Protein AF-A0A522DWA9-F1 (afdb_monomer)

Mean predicted aligned error: 6.72 Å

Secondary structure (DSSP, 8-state):
----S-TTPPPHHHHHHHHHTT-S-----SSHHHHHHHHHHHHHTSTT------S-HHHHHHHHHHHHHTT--

Structure (mmCIF, N/CA/C/O backbone):
data_AF-A0A522DWA9-F1
#
_entry.id   AF-A0A522DWA9-F1
#
loop_
_atom_site.group_PDB
_atom_site.id
_atom_site.type_symbol
_atom_site.label_atom_id
_atom_site.label_alt_id
_atom_site.label_comp_id
_atom_site.label_asym_id
_atom_site.label_entity_id
_atom_site.label_seq_id
_atom_site.pdbx_PDB_ins_code
_atom_site.Cartn_x
_atom_site.Cartn_y
_atom_site.Cartn_z
_atom_site.occupancy
_atom_site.B_iso_or_equiv
_atom_site.auth_seq_id
_atom_site.auth_comp_id
_atom_site.auth_asym_id
_atom_site.auth_atom_id
_atom_site.pdbx_PDB_model_num
ATOM 1 N N . MET A 1 1 ? 3.092 7.579 -3.893 1.00 68.69 1 MET A N 1
ATOM 2 C CA . MET A 1 1 ? 3.606 6.875 -5.073 1.00 68.69 1 MET A CA 1
ATOM 3 C C . MET A 1 1 ? 4.831 6.113 -4.655 1.00 68.69 1 MET A C 1
ATOM 5 O O . MET A 1 1 ? 5.651 6.654 -3.929 1.00 68.69 1 MET A O 1
ATOM 9 N N . THR A 1 2 ? 4.899 4.861 -5.076 1.00 66.81 2 THR A N 1
ATOM 10 C CA . THR A 1 2 ? 5.998 3.942 -4.789 1.00 66.81 2 THR A CA 1
ATOM 11 C C . THR A 1 2 ? 6.341 3.195 -6.065 1.00 66.81 2 THR A C 1
ATOM 13 O O . THR A 1 2 ? 5.550 3.174 -7.015 1.00 66.81 2 THR A O 1
ATOM 16 N N . GLN A 1 3 ? 7.518 2.581 -6.097 1.00 67.25 3 GLN A N 1
ATOM 17 C CA . GLN A 1 3 ? 7.975 1.793 -7.233 1.00 67.25 3 GLN A CA 1
ATOM 18 C C . GLN A 1 3 ? 8.035 0.313 -6.853 1.00 67.25 3 GLN A C 1
ATOM 20 O O . GLN A 1 3 ? 8.615 -0.050 -5.835 1.00 67.25 3 GLN A O 1
ATOM 25 N N . SER A 1 4 ? 7.442 -0.550 -7.681 1.00 64.44 4 SER A N 1
ATOM 26 C CA . SER A 1 4 ? 7.592 -2.001 -7.518 1.00 64.44 4 SER A CA 1
ATOM 27 C C . SER A 1 4 ? 9.004 -2.431 -7.927 1.00 64.44 4 SER A C 1
ATOM 29 O O . SER A 1 4 ? 9.562 -1.890 -8.882 1.00 64.44 4 SER A O 1
ATOM 31 N N . GLN A 1 5 ? 9.550 -3.457 -7.270 1.00 67.06 5 GLN A N 1
ATOM 32 C CA . GLN A 1 5 ? 10.890 -3.997 -7.556 1.00 67.06 5 GLN A CA 1
ATOM 33 C C . GLN A 1 5 ? 10.985 -4.807 -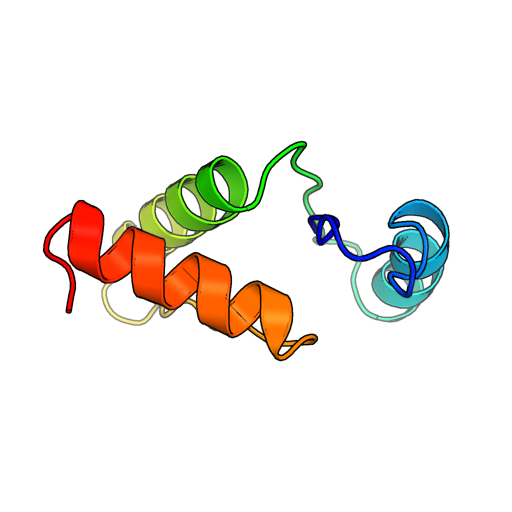8.868 1.00 67.06 5 GLN A C 1
ATOM 35 O O . GLN A 1 5 ? 12.004 -5.427 -9.160 1.00 67.06 5 GLN A O 1
ATOM 40 N N . SER A 1 6 ? 9.921 -4.838 -9.670 1.00 65.38 6 SER A N 1
ATOM 41 C CA . SER A 1 6 ? 9.893 -5.532 -10.959 1.00 65.38 6 SER A CA 1
ATOM 42 C C . SER A 1 6 ? 10.767 -4.832 -12.003 1.00 65.38 6 SER A C 1
ATOM 44 O O . SER A 1 6 ? 10.632 -3.633 -12.224 1.00 65.38 6 SER A O 1
ATOM 46 N N . GLU A 1 7 ? 11.554 -5.594 -12.768 1.00 62.38 7 GLU A N 1
ATOM 47 C CA . GLU A 1 7 ? 12.317 -5.077 -13.922 1.00 62.38 7 GLU A CA 1
ATOM 48 C C . GLU A 1 7 ? 11.429 -4.480 -15.030 1.00 62.38 7 GLU A C 1
ATOM 50 O O . GLU A 1 7 ? 11.902 -3.741 -15.888 1.00 62.38 7 GLU A O 1
ATOM 55 N N . ARG A 1 8 ? 10.127 -4.795 -15.028 1.00 69.12 8 ARG A N 1
ATOM 56 C CA . ARG A 1 8 ? 9.140 -4.229 -15.963 1.00 69.12 8 ARG A CA 1
ATOM 57 C C . ARG A 1 8 ? 8.437 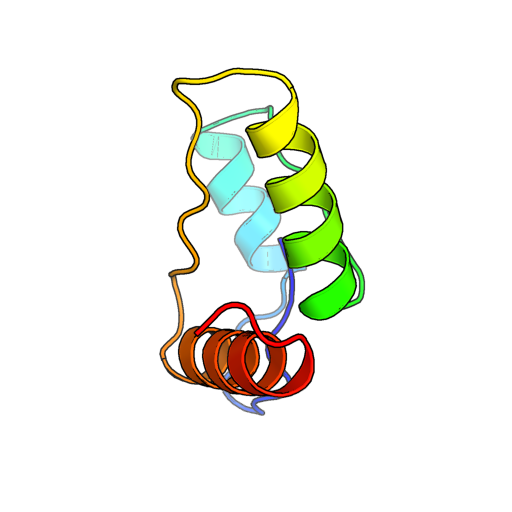-2.983 -15.417 1.00 69.12 8 ARG A C 1
ATOM 59 O O . ARG A 1 8 ? 7.515 -2.492 -16.065 1.00 69.12 8 ARG A O 1
ATOM 66 N N . ALA A 1 9 ? 8.793 -2.519 -14.218 1.00 66.88 9 ALA A N 1
ATOM 67 C CA . ALA A 1 9 ? 8.177 -1.342 -13.624 1.00 66.88 9 ALA A CA 1
ATOM 68 C C . ALA A 1 9 ? 8.562 -0.080 -14.406 1.00 66.88 9 ALA A C 1
ATOM 70 O O . ALA A 1 9 ? 9.724 0.134 -14.750 1.00 66.88 9 ALA A O 1
ATOM 71 N N . VAL A 1 10 ? 7.573 0.773 -14.667 1.00 70.06 10 VAL A N 1
ATOM 72 C CA . VAL A 1 10 ? 7.827 2.132 -15.150 1.00 70.06 10 VAL A CA 1
ATOM 73 C C . VAL A 1 10 ? 8.480 2.920 -14.002 1.00 70.06 10 VAL A C 1
ATOM 75 O O . VAL A 1 10 ? 7.997 2.807 -12.872 1.00 70.06 10 VAL A O 1
ATOM 78 N N . PRO A 1 11 ? 9.554 3.698 -14.252 1.00 69.19 11 PRO A N 1
ATOM 79 C CA . PRO A 1 11 ? 10.159 4.553 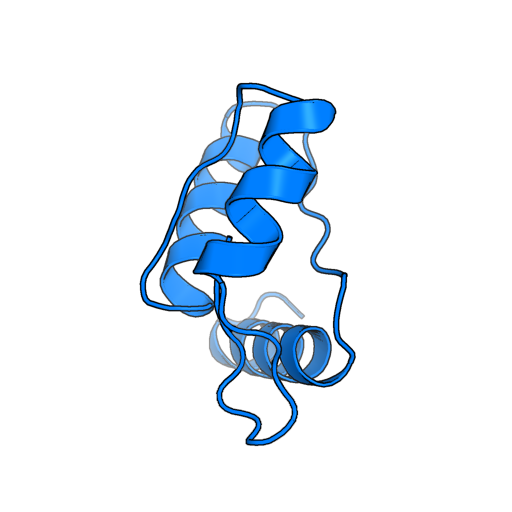-13.232 1.00 69.19 11 PRO A CA 1
ATOM 80 C C . PRO A 1 11 ? 9.122 5.482 -12.597 1.00 69.19 11 PRO A C 1
ATOM 82 O O . PRO A 1 11 ? 8.297 6.055 -13.316 1.00 69.19 11 PRO A O 1
ATOM 85 N N . HIS A 1 12 ? 9.163 5.644 -11.270 1.00 66.38 12 HIS A N 1
ATOM 86 C CA . HIS A 1 12 ? 8.172 6.455 -10.552 1.00 66.38 12 HIS A CA 1
ATOM 87 C C . HIS A 1 12 ? 8.133 7.909 -11.051 1.00 66.38 12 HIS A C 1
ATOM 89 O O . HIS A 1 12 ? 7.054 8.481 -11.152 1.00 66.38 12 HIS A O 1
ATOM 95 N N . GLU A 1 13 ? 9.276 8.457 -11.465 1.00 66.88 13 GLU A N 1
ATOM 96 C CA . GLU A 1 13 ? 9.445 9.806 -12.024 1.00 66.88 13 GLU A CA 1
ATOM 97 C C . GLU A 1 13 ? 8.488 10.085 -13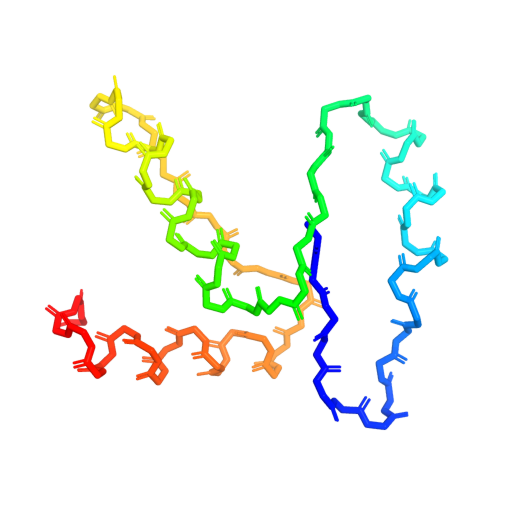.200 1.00 66.88 13 GLU A C 1
ATOM 99 O O . GLU A 1 13 ? 7.827 11.120 -13.243 1.00 66.88 13 GLU A O 1
ATOM 104 N N . ASN A 1 14 ? 8.326 9.119 -14.112 1.00 70.31 14 ASN A N 1
ATOM 105 C CA . ASN A 1 14 ? 7.442 9.257 -15.276 1.00 70.31 14 ASN A CA 1
ATOM 106 C C . ASN A 1 14 ? 5.954 9.198 -14.895 1.00 70.31 14 ASN A C 1
ATOM 108 O O . ASN A 1 14 ? 5.099 9.719 -15.609 1.00 70.31 14 ASN A O 1
ATOM 112 N N . LEU A 1 15 ? 5.621 8.543 -13.781 1.00 70.12 15 LEU A N 1
ATOM 113 C CA . LEU A 1 15 ? 4.258 8.526 -13.253 1.00 70.12 15 LEU A CA 1
ATOM 114 C C . LEU A 1 15 ? 3.919 9.835 -12.524 1.00 70.12 15 LEU A C 1
ATOM 116 O O . LEU A 1 15 ? 2.749 10.210 -12.501 1.00 70.12 15 LEU A O 1
ATOM 120 N N . VAL A 1 16 ? 4.905 10.536 -11.953 1.00 73.00 16 VAL A N 1
ATOM 121 C CA . VAL A 1 16 ? 4.675 11.786 -11.207 1.00 73.00 16 VAL A CA 1
ATOM 122 C C . VAL A 1 16 ? 4.120 12.868 -12.130 1.00 73.00 16 VAL A C 1
ATOM 124 O O . VAL A 1 16 ? 3.186 13.570 -11.748 1.00 73.00 16 VAL A O 1
ATOM 127 N N . GLU A 1 17 ? 4.632 12.973 -13.359 1.00 75.56 17 GLU A N 1
ATOM 128 C CA . GLU A 1 17 ? 4.110 13.921 -14.353 1.00 75.56 17 GLU A CA 1
ATOM 129 C C . GLU A 1 17 ? 2.635 13.647 -14.677 1.00 75.56 17 GLU A C 1
ATOM 131 O O . GLU A 1 17 ? 1.816 14.559 -14.615 1.00 75.56 17 GLU A O 1
ATOM 136 N N . LEU A 1 18 ? 2.272 12.381 -14.909 1.00 79.12 18 LEU A N 1
ATOM 137 C CA . LEU A 1 18 ? 0.889 11.977 -15.185 1.00 79.12 18 LEU A CA 1
ATOM 138 C C . LEU A 1 18 ? -0.051 12.212 -13.994 1.00 79.12 18 LEU A C 1
ATOM 140 O O . LEU A 1 18 ? -1.206 12.587 -14.178 1.00 79.12 18 LEU A O 1
ATOM 144 N N . VAL A 1 19 ? 0.417 11.986 -12.765 1.00 81.12 19 VAL A N 1
ATOM 145 C CA . VAL A 1 19 ? -0.393 12.227 -11.562 1.00 81.12 19 VAL A CA 1
ATOM 146 C C . VAL A 1 19 ? -0.641 13.720 -11.364 1.00 81.12 19 VAL A C 1
ATOM 148 O O . VAL A 1 19 ? -1.776 14.100 -11.069 1.00 81.12 19 VAL A O 1
ATOM 151 N N . ARG A 1 20 ? 0.371 14.561 -11.611 1.00 80.88 20 ARG A N 1
ATOM 152 C CA . ARG A 1 20 ? 0.261 16.027 -11.525 1.00 80.88 20 ARG A CA 1
ATOM 153 C C . ARG A 1 20 ? -0.724 16.625 -12.526 1.00 80.88 20 ARG A C 1
ATOM 155 O O . ARG A 1 20 ? -1.271 17.689 -12.267 1.00 80.88 20 ARG A O 1
ATOM 162 N N . GLU A 1 21 ? -1.004 15.949 -13.639 1.00 85.38 21 GLU A N 1
ATOM 163 C CA . GLU A 1 21 ? -2.065 16.377 -14.563 1.00 85.38 21 GLU A CA 1
ATOM 164 C C . GLU A 1 21 ? -3.479 16.220 -13.973 1.00 85.38 21 GLU A C 1
ATOM 166 O O . GLU A 1 21 ? -4.414 16.883 -14.424 1.00 85.38 21 GLU A O 1
ATOM 171 N N . VAL A 1 22 ? -3.653 15.346 -12.976 1.00 84.75 22 VAL A N 1
ATOM 172 C CA . VAL A 1 22 ? -4.959 15.005 -12.388 1.00 84.75 22 VAL A CA 1
ATOM 173 C C . VAL A 1 22 ? -5.130 15.596 -10.988 1.00 84.75 22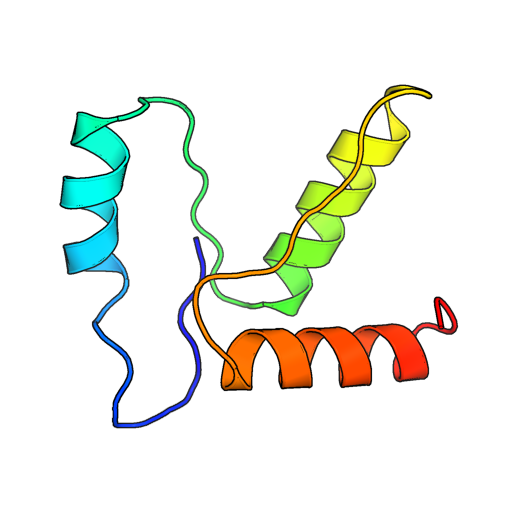 VAL A C 1
ATOM 175 O O . VAL A 1 22 ? -6.248 15.946 -10.605 1.00 84.75 22 VAL A O 1
ATOM 178 N N . THR A 1 23 ? -4.051 15.692 -10.210 1.00 83.12 23 THR A N 1
ATOM 179 C CA . THR A 1 23 ? -4.073 16.198 -8.835 1.00 83.12 23 THR A CA 1
ATOM 180 C C . THR A 1 23 ? -2.710 16.738 -8.407 1.00 83.12 23 THR A C 1
ATOM 182 O O . THR A 1 23 ? -1.676 16.144 -8.700 1.00 83.12 23 THR A O 1
ATOM 185 N N . ASP A 1 24 ? -2.715 17.826 -7.638 1.00 82.75 24 ASP A N 1
ATOM 186 C CA . ASP A 1 24 ? -1.522 18.334 -6.949 1.00 82.75 24 ASP A CA 1
ATOM 187 C C . ASP A 1 24 ? -1.278 17.624 -5.603 1.00 82.75 24 ASP A C 1
ATOM 189 O O . ASP A 1 24 ? -0.205 17.737 -5.010 1.00 82.75 24 ASP A O 1
ATOM 193 N N . GLU A 1 25 ? -2.267 16.876 -5.100 1.00 85.88 25 GLU A N 1
ATOM 194 C CA . GLU A 1 25 ? -2.147 16.106 -3.861 1.00 85.88 25 GLU A CA 1
ATOM 195 C C . GLU A 1 25 ? -1.562 14.718 -4.145 1.00 85.88 25 GLU A C 1
ATOM 197 O O . GLU A 1 25 ? -2.280 13.741 -4.372 1.00 85.88 25 GLU A O 1
ATOM 202 N N . SER A 1 26 ? -0.231 14.643 -4.129 1.00 87.00 26 SER A N 1
ATOM 203 C CA . SER A 1 26 ? 0.531 13.402 -4.263 1.00 87.00 26 SER A CA 1
ATOM 204 C C . SER A 1 26 ? 1.711 13.376 -3.295 1.00 87.00 26 SER A C 1
ATOM 206 O O . SER A 1 26 ? 2.408 14.376 -3.141 1.00 87.00 26 SER A O 1
ATOM 208 N N . PHE A 1 27 ? 1.971 12.214 -2.703 1.00 88.19 27 PHE A N 1
ATOM 209 C CA . PHE A 1 27 ? 3.130 11.961 -1.843 1.00 88.19 27 PHE A CA 1
ATOM 210 C C . PHE A 1 27 ? 4.007 10.890 -2.483 1.00 88.19 27 PHE A C 1
ATOM 212 O O . PHE A 1 27 ? 3.481 10.017 -3.174 1.00 88.19 27 PHE A O 1
ATOM 219 N N . GLU A 1 28 ? 5.314 10.924 -2.258 1.00 87.19 28 GLU A N 1
ATOM 220 C CA . GLU A 1 28 ? 6.286 9.948 -2.763 1.00 87.19 28 GLU A CA 1
ATOM 221 C 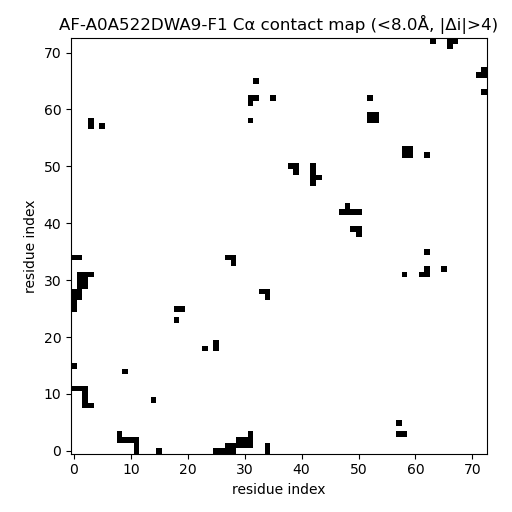C . GLU A 1 28 ? 6.932 9.236 -1.573 1.00 87.19 28 GLU A C 1
ATOM 223 O O . GLU A 1 28 ? 7.195 9.871 -0.555 1.00 87.19 28 GLU A O 1
ATOM 228 N N . PHE A 1 29 ? 7.136 7.924 -1.693 1.00 88.81 29 PHE A N 1
ATOM 229 C CA . PHE A 1 29 ? 7.746 7.105 -0.647 1.00 88.81 29 PHE A CA 1
ATOM 230 C C . PHE A 1 29 ? 8.745 6.131 -1.266 1.00 88.81 29 PHE A C 1
ATOM 232 O O . PHE A 1 29 ? 8.517 5.614 -2.367 1.00 88.81 29 PHE A O 1
ATOM 239 N N . ASP A 1 30 ? 9.806 5.832 -0.522 1.00 85.12 30 ASP A N 1
ATOM 240 C CA . ASP A 1 30 ? 10.897 4.972 -0.988 1.00 85.12 30 ASP A CA 1
ATOM 241 C C . ASP A 1 30 ? 10.521 3.482 -0.946 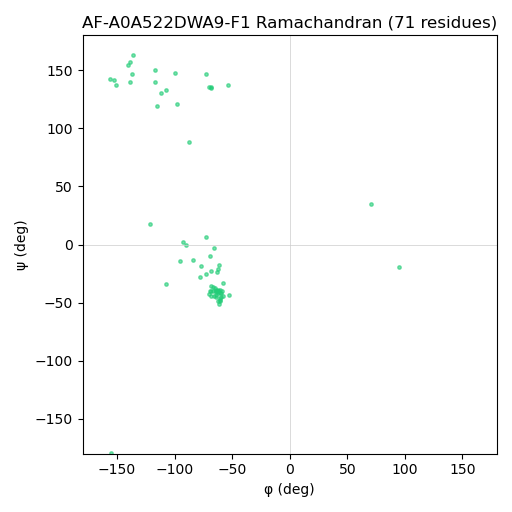1.00 85.12 30 ASP A C 1
ATOM 243 O O . ASP A 1 30 ? 11.146 2.652 -1.609 1.00 85.12 30 ASP A O 1
ATOM 247 N N . SER A 1 31 ? 9.479 3.123 -0.186 1.00 87.19 31 SER A N 1
ATOM 248 C CA . SER A 1 31 ? 9.016 1.741 -0.054 1.00 87.19 31 SER A CA 1
ATOM 249 C C . SER A 1 31 ? 7.493 1.608 -0.012 1.00 87.19 31 SER A C 1
ATOM 251 O O . SER A 1 31 ? 6.762 2.509 0.402 1.00 87.19 31 SER A O 1
ATOM 253 N N . VAL A 1 32 ? 7.005 0.434 -0.425 1.00 89.00 32 VAL A N 1
ATOM 254 C CA . VAL A 1 32 ? 5.581 0.063 -0.355 1.00 89.00 32 VAL A CA 1
ATOM 255 C C . VAL A 1 32 ? 5.085 0.039 1.089 1.00 89.00 32 VAL A C 1
ATOM 257 O O . VAL A 1 32 ? 3.975 0.493 1.357 1.00 89.00 32 VAL A O 1
ATOM 260 N N . GLN A 1 33 ? 5.915 -0.449 2.011 1.00 91.56 33 GLN A N 1
ATOM 261 C CA . GLN A 1 33 ? 5.582 -0.514 3.429 1.00 91.56 33 GLN A CA 1
ATOM 262 C C . GLN A 1 33 ? 5.329 0.882 4.010 1.00 91.56 33 GLN A C 1
ATOM 264 O O . GLN A 1 33 ? 4.261 1.115 4.572 1.00 91.56 33 GLN A O 1
ATOM 269 N N . GLU A 1 34 ? 6.252 1.822 3.794 1.00 93.12 34 GLU A N 1
ATOM 270 C CA . GLU A 1 34 ? 6.119 3.205 4.271 1.00 93.12 34 GLU A CA 1
ATOM 271 C C . GLU A 1 34 ? 4.844 3.872 3.731 1.00 93.12 34 GLU A C 1
ATOM 273 O O . GLU A 1 34 ? 4.076 4.467 4.487 1.00 93.12 34 GLU A O 1
ATOM 278 N N . ALA A 1 35 ? 4.555 3.697 2.438 1.00 93.88 35 ALA A N 1
ATOM 279 C CA . ALA A 1 35 ? 3.349 4.255 1.832 1.00 93.88 35 ALA A CA 1
ATOM 280 C C . ALA A 1 35 ? 2.050 3.674 2.412 1.00 93.88 35 ALA A C 1
ATOM 282 O O . ALA A 1 35 ? 1.066 4.398 2.568 1.00 93.88 35 ALA A O 1
ATOM 283 N N . ILE A 1 36 ? 2.015 2.369 2.707 1.00 94.19 36 ILE A N 1
ATOM 284 C CA . ILE A 1 36 ? 0.837 1.720 3.298 1.00 94.19 36 ILE A CA 1
ATOM 285 C C . ILE A 1 36 ? 0.650 2.173 4.747 1.00 94.19 36 ILE A C 1
ATOM 287 O O . ILE A 1 36 ? -0.481 2.454 5.150 1.00 94.19 36 ILE A O 1
ATOM 291 N N . GLU A 1 37 ? 1.725 2.266 5.526 1.00 94.12 37 GLU A N 1
ATOM 292 C CA . GLU A 1 37 ? 1.681 2.742 6.910 1.00 94.12 37 GLU A CA 1
ATOM 293 C C . GLU A 1 37 ? 1.165 4.185 6.992 1.00 94.12 37 GLU A C 1
ATOM 295 O O . GLU A 1 37 ? 0.216 4.452 7.741 1.00 94.12 37 GLU A O 1
ATOM 300 N N . ASP A 1 38 ? 1.704 5.090 6.170 1.00 95.69 38 ASP A N 1
ATOM 301 C CA . ASP A 1 38 ? 1.254 6.484 6.108 1.00 95.69 38 ASP A CA 1
ATOM 302 C C . ASP A 1 38 ? -0.215 6.587 5.664 1.00 95.69 38 ASP A C 1
ATOM 304 O O . ASP A 1 38 ? -1.043 7.192 6.355 1.00 95.69 38 ASP A O 1
ATOM 308 N N . ALA A 1 39 ? -0.595 5.895 4.584 1.00 94.75 39 ALA A N 1
ATOM 309 C CA . ALA A 1 39 ? -1.971 5.904 4.089 1.00 94.75 39 ALA A CA 1
ATOM 310 C C . ALA A 1 39 ? -2.970 5.354 5.122 1.00 94.75 39 ALA A C 1
ATOM 312 O O . ALA A 1 39 ? -4.076 5.888 5.275 1.00 94.75 39 ALA A O 1
ATOM 313 N N . ARG A 1 40 ? -2.601 4.300 5.863 1.00 93.38 40 ARG A N 1
ATOM 314 C CA . ARG A 1 40 ? -3.440 3.745 6.938 1.00 93.38 40 ARG A CA 1
ATOM 315 C C . ARG A 1 40 ? -3.535 4.700 8.123 1.00 93.38 40 ARG A C 1
ATOM 317 O O . ARG A 1 40 ? -4.633 4.869 8.656 1.00 93.38 40 ARG A O 1
ATOM 324 N N . SER A 1 41 ? -2.440 5.360 8.497 1.00 95.06 41 SER A N 1
ATOM 325 C CA . SER A 1 41 ? -2.437 6.410 9.523 1.00 95.06 41 SER A CA 1
ATOM 326 C C . SER A 1 41 ? -3.368 7.564 9.136 1.00 95.06 41 SER A C 1
ATOM 328 O O . SER A 1 41 ? -4.217 7.983 9.927 1.00 95.06 41 SER A O 1
ATOM 330 N N . TRP A 1 42 ? -3.308 8.023 7.884 1.00 95.00 42 TRP A N 1
ATOM 331 C CA . TRP A 1 42 ? -4.230 9.019 7.338 1.00 95.00 42 TRP A CA 1
ATOM 332 C C . TRP A 1 42 ? -5.695 8.559 7.364 1.00 95.00 42 TRP A C 1
ATOM 334 O O . TRP A 1 42 ? -6.594 9.337 7.719 1.00 95.00 42 TRP A O 1
ATOM 344 N N . ALA A 1 43 ? -5.955 7.296 7.017 1.00 95.50 43 ALA A N 1
ATOM 345 C CA . ALA A 1 43 ? -7.301 6.738 7.033 1.00 95.50 43 ALA A CA 1
ATOM 346 C C . ALA 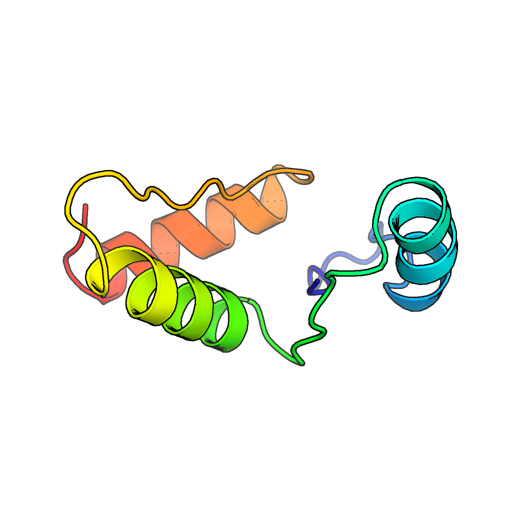A 1 43 ? -7.863 6.640 8.461 1.00 95.50 43 ALA A C 1
ATOM 348 O O . ALA A 1 43 ? -9.017 7.000 8.688 1.00 95.50 43 ALA A O 1
ATOM 349 N N . ALA A 1 44 ? -7.043 6.262 9.444 1.00 94.75 44 ALA A N 1
ATOM 350 C CA . ALA A 1 44 ? -7.452 6.142 10.845 1.00 94.75 44 ALA A CA 1
ATOM 351 C C . ALA A 1 44 ? -7.919 7.471 11.473 1.00 94.75 44 ALA A C 1
ATOM 353 O O . ALA A 1 44 ? -8.675 7.464 12.445 1.00 94.75 44 ALA A O 1
ATOM 354 N N . GLN A 1 45 ? -7.535 8.617 10.902 1.00 96.50 45 GLN A N 1
ATOM 355 C CA . GLN A 1 45 ? -7.960 9.940 11.373 1.00 96.50 45 GLN A CA 1
ATOM 356 C C . GLN A 1 45 ? -9.454 10.236 11.125 1.00 96.50 45 GLN A C 1
ATOM 358 O O . GLN A 1 45 ? -9.969 11.237 11.626 1.00 96.50 45 GLN A O 1
ATOM 363 N N . SER A 1 46 ? -10.178 9.412 10.353 1.00 95.44 46 SER A N 1
ATOM 364 C CA . SER A 1 46 ? -11.618 9.587 10.130 1.00 95.44 46 SER A CA 1
ATOM 365 C C . SER A 1 46 ? -12.335 8.265 9.857 1.00 95.44 46 SER A C 1
ATOM 367 O O . SER A 1 46 ? -11.906 7.461 9.039 1.00 95.44 46 SER A O 1
ATOM 369 N N . SER A 1 47 ? -13.511 8.076 10.459 1.00 88.06 47 SER A N 1
ATOM 370 C CA . SER A 1 47 ? -14.291 6.830 10.386 1.00 88.06 47 SER A CA 1
ATOM 371 C C . SER A 1 47 ? -14.850 6.464 9.002 1.00 88.06 47 SER A C 1
ATOM 373 O O . SER A 1 47 ? -15.482 5.421 8.859 1.00 88.06 47 SER A O 1
ATOM 375 N N . ARG A 1 48 ? -14.661 7.312 7.983 1.00 93.31 48 ARG A N 1
ATOM 376 C CA . ARG A 1 48 ? -15.157 7.104 6.609 1.00 93.31 48 ARG A CA 1
ATOM 377 C C . ARG A 1 48 ? -14.052 7.093 5.553 1.00 93.31 48 ARG A C 1
ATOM 379 O O . ARG A 1 48 ? -14.340 7.283 4.374 1.00 93.31 48 ARG A O 1
ATOM 386 N N . ARG A 1 49 ? -12.797 6.907 5.959 1.00 94.75 49 ARG A N 1
ATOM 387 C CA . ARG A 1 49 ? -11.668 6.776 5.035 1.00 94.75 49 ARG A CA 1
ATOM 388 C C . ARG A 1 49 ? -11.299 5.310 4.847 1.00 94.75 49 ARG A C 1
ATOM 390 O O . ARG A 1 49 ? -11.430 4.502 5.761 1.00 94.75 49 ARG A O 1
ATOM 397 N N . ALA A 1 50 ? -10.831 4.996 3.649 1.00 92.94 50 ALA A N 1
ATOM 398 C CA . ALA A 1 50 ? -10.301 3.695 3.281 1.00 92.94 50 ALA A CA 1
ATOM 399 C C . ALA A 1 50 ? -9.061 3.893 2.406 1.00 92.94 50 ALA A C 1
ATOM 401 O O . ALA A 1 50 ? -8.907 4.939 1.773 1.00 92.94 50 ALA A O 1
ATOM 402 N N . VAL A 1 51 ? -8.197 2.882 2.375 1.00 94.25 51 VAL A N 1
ATOM 403 C CA . VAL A 1 51 ? -6.996 2.852 1.535 1.00 94.25 51 VAL A CA 1
ATOM 404 C C . VAL A 1 51 ? -7.229 1.867 0.395 1.00 94.25 51 VAL A C 1
ATOM 406 O O . VAL A 1 51 ? -7.693 0.752 0.628 1.00 94.25 51 VAL A O 1
ATOM 409 N N . VAL A 1 52 ? -6.907 2.275 -0.833 1.00 94.38 52 VAL A N 1
ATOM 410 C CA . VAL A 1 52 ? -6.944 1.413 -2.021 1.00 94.38 52 VAL A CA 1
ATOM 411 C C . VAL A 1 52 ? -5.525 1.265 -2.553 1.00 94.38 52 VAL A C 1
ATOM 413 O O . VAL A 1 52 ? -4.910 2.250 -2.952 1.00 94.38 52 VAL A O 1
ATOM 416 N N . VAL A 1 53 ? -5.022 0.031 -2.589 1.00 93.69 53 VAL A N 1
ATOM 417 C CA . VAL A 1 53 ? -3.743 -0.313 -3.224 1.00 93.69 53 VAL A CA 1
ATOM 418 C C . VAL A 1 53 ? -4.035 -0.851 -4.623 1.00 93.69 53 VAL A C 1
ATOM 420 O O . VAL A 1 53 ? -4.791 -1.807 -4.777 1.00 93.69 53 VAL A O 1
ATOM 423 N N . THR A 1 54 ? -3.495 -0.207 -5.660 1.00 91.50 54 THR A N 1
ATOM 424 C CA . THR A 1 54 ? -3.812 -0.520 -7.064 1.00 91.50 54 THR A CA 1
ATOM 425 C C . THR A 1 54 ? -2.680 -0.106 -8.011 1.00 91.50 54 THR A C 1
ATOM 427 O O . THR A 1 54 ? -1.650 0.398 -7.579 1.00 91.50 54 THR A O 1
ATOM 430 N N . GLY A 1 55 ? -2.863 -0.325 -9.314 1.00 86.81 55 GLY A N 1
ATOM 431 C CA . GLY A 1 55 ? -1.936 0.079 -10.377 1.00 86.81 55 GLY A CA 1
ATOM 432 C C . GLY A 1 55 ? -0.943 -1.006 -10.800 1.00 86.81 55 GLY A C 1
ATOM 433 O O . GLY A 1 55 ? -0.438 -0.959 -11.917 1.00 86.81 55 GLY A O 1
ATOM 434 N N . SER A 1 56 ? -0.709 -2.027 -9.968 1.00 88.19 56 SER A N 1
ATOM 435 C CA . SER A 1 56 ? 0.101 -3.196 -10.328 1.00 88.19 56 SER A CA 1
ATOM 436 C C . SER A 1 56 ? -0.310 -4.440 -9.541 1.00 88.19 56 SER A C 1
ATOM 438 O O . SER A 1 56 ? -0.559 -4.368 -8.342 1.00 88.19 56 SER A O 1
ATOM 440 N N . ILE A 1 57 ? -0.311 -5.602 -10.202 1.00 90.06 57 ILE A N 1
ATOM 441 C CA . ILE A 1 57 ? -0.564 -6.899 -9.555 1.00 90.06 57 ILE A CA 1
ATOM 442 C C . ILE A 1 57 ? 0.561 -7.254 -8.572 1.00 90.06 57 ILE A C 1
ATOM 444 O O . ILE A 1 57 ? 0.282 -7.811 -7.515 1.00 90.06 57 ILE A O 1
ATOM 448 N N . THR A 1 58 ? 1.817 -6.915 -8.882 1.00 88.50 58 THR A N 1
ATOM 449 C CA . THR A 1 58 ? 2.946 -7.183 -7.972 1.00 88.50 58 THR A CA 1
ATOM 450 C C . THR A 1 58 ? 2.829 -6.361 -6.696 1.00 88.50 58 THR A C 1
ATOM 452 O O . THR A 1 58 ? 2.925 -6.921 -5.614 1.00 88.50 58 THR A O 1
ATOM 455 N N . LEU A 1 59 ? 2.483 -5.076 -6.826 1.00 89.06 59 LEU A N 1
ATOM 456 C CA . LEU A 1 59 ? 2.247 -4.183 -5.691 1.00 89.06 59 LEU A CA 1
ATOM 457 C C . LEU A 1 59 ? 1.117 -4.694 -4.788 1.00 89.06 59 LEU A C 1
ATOM 459 O O . LEU A 1 59 ? 1.223 -4.648 -3.567 1.00 89.06 59 LEU A O 1
ATOM 463 N N . VAL A 1 60 ? 0.032 -5.193 -5.387 1.00 92.75 60 VAL A N 1
ATOM 464 C CA . VAL A 1 60 ? -1.069 -5.800 -4.627 1.00 92.75 60 VAL A CA 1
ATOM 465 C C . VAL A 1 60 ? -0.596 -7.056 -3.888 1.00 92.75 60 VAL A C 1
ATOM 467 O O . VAL A 1 60 ? -0.975 -7.244 -2.739 1.00 92.75 60 VAL A O 1
ATOM 470 N N . GLY A 1 61 ? 0.253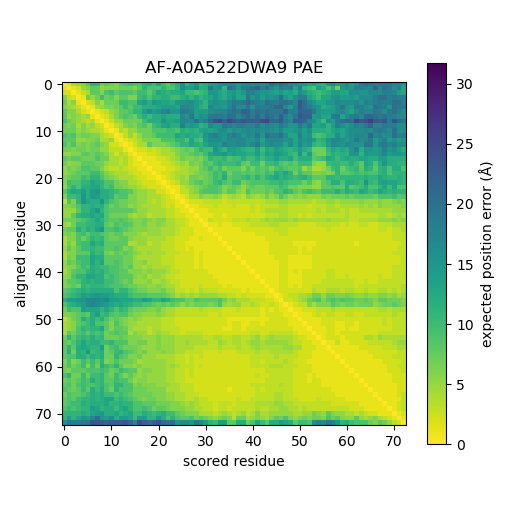 -7.885 -4.502 1.00 93.12 61 GLY A N 1
ATOM 471 C CA . GLY A 1 61 ? 0.867 -9.038 -3.835 1.00 93.12 61 GLY A CA 1
ATOM 472 C C . GLY A 1 61 ? 1.722 -8.643 -2.627 1.00 93.12 61 GLY A C 1
ATOM 473 O O . GLY A 1 61 ? 1.531 -9.196 -1.549 1.00 93.12 61 GLY A O 1
ATOM 474 N N . GLU A 1 62 ? 2.591 -7.641 -2.787 1.00 92.31 62 GLU A N 1
ATOM 475 C CA . GLU A 1 62 ? 3.430 -7.095 -1.705 1.00 92.31 62 GLU A CA 1
ATOM 476 C C . GLU A 1 62 ? 2.568 -6.567 -0.537 1.00 92.31 62 GLU A C 1
ATOM 478 O O . GLU A 1 62 ? 2.871 -6.801 0.631 1.00 92.31 62 GLU A O 1
ATOM 483 N N . ALA A 1 63 ? 1.445 -5.908 -0.840 1.00 93.25 63 ALA A N 1
ATOM 484 C CA . ALA A 1 63 ? 0.517 -5.417 0.178 1.00 93.25 63 ALA A CA 1
ATOM 485 C C . ALA A 1 63 ? -0.218 -6.542 0.930 1.00 93.25 63 ALA A C 1
ATOM 487 O O . ALA A 1 63 ? -0.480 -6.397 2.123 1.00 93.25 63 ALA A O 1
ATOM 488 N N . LEU A 1 64 ? -0.557 -7.646 0.252 1.00 93.62 64 LEU A N 1
ATOM 489 C CA . LEU A 1 64 ? -1.174 -8.817 0.886 1.00 93.62 64 LEU A CA 1
ATOM 490 C C . LEU A 1 64 ? -0.192 -9.522 1.829 1.00 93.62 64 LEU A C 1
ATOM 492 O O . LEU A 1 64 ? -0.557 -9.826 2.958 1.00 93.62 64 LEU A O 1
ATOM 496 N N . GLU A 1 65 ? 1.059 -9.712 1.406 1.00 94.62 65 GLU A N 1
ATOM 497 C CA . GLU A 1 65 ? 2.104 -10.312 2.247 1.00 94.62 65 GLU A CA 1
ATOM 498 C C . GLU A 1 65 ? 2.391 -9.464 3.498 1.00 94.62 65 GLU A C 1
ATOM 500 O O . GLU A 1 65 ? 2.527 -9.996 4.605 1.00 94.62 65 GLU A O 1
ATOM 505 N N . LEU A 1 66 ? 2.416 -8.136 3.344 1.00 92.75 66 LEU A N 1
ATOM 506 C CA . LEU A 1 66 ? 2.532 -7.218 4.475 1.00 92.75 66 LEU A CA 1
ATOM 507 C C . LEU A 1 66 ? 1.317 -7.317 5.409 1.00 92.75 66 LEU A C 1
ATOM 509 O O . LEU A 1 66 ? 1.486 -7.362 6.625 1.00 92.75 66 LEU A O 1
ATOM 513 N N . ALA A 1 67 ? 0.099 -7.381 4.863 1.00 93.00 67 ALA A N 1
ATOM 514 C CA . ALA A 1 67 ? -1.117 -7.521 5.662 1.00 93.00 67 ALA A CA 1
ATOM 515 C C . ALA A 1 67 ? -1.143 -8.831 6.465 1.00 93.00 67 ALA A C 1
ATOM 517 O O . ALA A 1 67 ? -1.540 -8.809 7.630 1.00 93.00 67 ALA A O 1
ATOM 518 N N . ASP A 1 68 ? -0.684 -9.940 5.883 1.00 94.94 68 ASP A N 1
ATOM 519 C CA . ASP A 1 68 ? -0.537 -11.217 6.588 1.00 94.94 68 ASP A CA 1
ATOM 520 C C . ASP A 1 68 ? 0.507 -11.116 7.712 1.00 94.94 68 ASP A C 1
ATOM 522 O O . ASP A 1 68 ? 0.259 -11.553 8.837 1.00 94.94 68 ASP A O 1
ATOM 526 N N . THR A 1 69 ? 1.657 -10.495 7.428 1.00 94.12 69 THR A N 1
ATOM 527 C CA . THR A 1 69 ? 2.758 -10.313 8.392 1.00 94.12 69 THR A CA 1
ATOM 528 C C . THR A 1 69 ? 2.334 -9.472 9.596 1.00 94.12 69 THR A C 1
ATOM 530 O O . THR A 1 69 ? 2.647 -9.807 10.739 1.00 94.12 69 THR A O 1
ATOM 533 N N . GLU A 1 70 ? 1.580 -8.403 9.349 1.00 91.06 70 GLU A N 1
ATOM 534 C CA . GLU A 1 70 ? 1.128 -7.452 10.366 1.00 91.06 70 GLU A CA 1
ATOM 535 C C . GLU A 1 70 ? -0.228 -7.832 11.000 1.00 91.06 70 GLU A C 1
ATOM 537 O O . GLU A 1 70 ? -0.731 -7.127 11.883 1.00 91.06 70 GLU A O 1
ATOM 542 N N . GLY A 1 71 ? -0.835 -8.946 10.571 1.00 90.44 71 GLY A N 1
ATOM 543 C CA . GLY A 1 71 ? -2.082 -9.478 11.128 1.00 90.44 71 GLY A CA 1
ATOM 544 C C . GLY A 1 71 ? -3.327 -8.646 10.805 1.00 90.44 71 GLY A C 1
ATOM 545 O O . GLY A 1 71 ? -4.217 -8.509 11.646 1.00 90.44 71 GLY A O 1
ATOM 546 N N . TRP A 1 72 ? -3.380 -8.039 9.619 1.00 84.62 72 TRP A N 1
ATOM 547 C CA . TRP A 1 72 ? -4.525 -7.253 9.143 1.00 84.62 72 TRP A CA 1
ATOM 548 C C . TRP A 1 72 ? -5.499 -8.051 8.268 1.00 84.62 72 TRP A C 1
ATOM 550 O O . TRP A 1 72 ? -6.590 -7.541 7.998 1.00 84.62 72 TRP A O 1
ATOM 560 N N . ALA A 1 73 ? -5.090 -9.236 7.802 1.00 70.50 73 ALA A N 1
ATOM 561 C CA . ALA A 1 73 ? -5.867 -10.125 6.937 1.00 70.50 73 ALA A CA 1
ATOM 562 C C . ALA A 1 73 ? -6.924 -10.951 7.693 1.00 70.50 73 ALA A C 1
ATOM 564 O O . ALA A 1 73 ? -6.660 -11.375 8.843 1.00 70.50 73 ALA A O 1
#

Solvent-accessible surface area (backbone atoms only — not comparable to full-atom values): 4652 Å² total; per-residue (Å²): 84,56,65,62,93,52,94,83,49,74,63,52,71,70,50,49,59,60,44,55,76,78,40,87,87,77,62,78,38,97,38,64,65,59,45,50,52,52,46,49,55,61,22,70,77,40,101,87,53,77,81,86,81,73,98,43,72,66,54,42,49,55,52,49,55,49,28,55,75,72,67,73,110

Radius of gyration: 13.01 Å; Cα contacts (8 Å, |Δi|>4): 56; chains: 1; bounding box: 28×30×27 Å

Sequence (73 aa):
MTQSQSERAVPHENLVELVREVTDESFEFDSVQEAIEDARSWAAQSSRRAVVVTGSITLVGEALELADTEGWA

Foldseek 3Di:
DEWDPDPPTDPVVVVVVVVVVPDPPDDYDHDLVVVVVVQVVVQVVDPPRDDDQDDDPRSVVVVVVVCVVVVVD

pLDDT: mean 85.13, std 10.44, range [62.38, 96.5]